Protein AF-A0A9R1VVU9-F1 (afdb_monomer)

Secondary structure (DSSP, 8-state):
------S----S------EEE-TTT--EEESB-TTS-EEEEEEEEEEEETTEEEEEEEEEEEE-HHHHHHH--S---HHHHHHHHHHTT--EEEEEEE--TTB-HHHHHHHHHHHHHHHHHHH-S---HHHHHHTTSS--TT--B-TT-EEEEEEETTTEEEEE--

Nearest PDB structures (foldseek):
  4doo-assembly2_B  TM=9.102E-01  e=1.360E-10  Arabidopsis thaliana
  5wl6-assembly2_B  TM=8.820E-01  e=1.884E-06  unidentified
  4dok-assembly2_B  TM=7.820E-01  e=4.588E-07  Arabidopsis thaliana
  5wks-assembly1_A  TM=8.556E-01  e=3.201E-06  unidentified
  8dlc-assembly1_A-2  TM=7.341E-01  e=1.884E-06  Vitis vi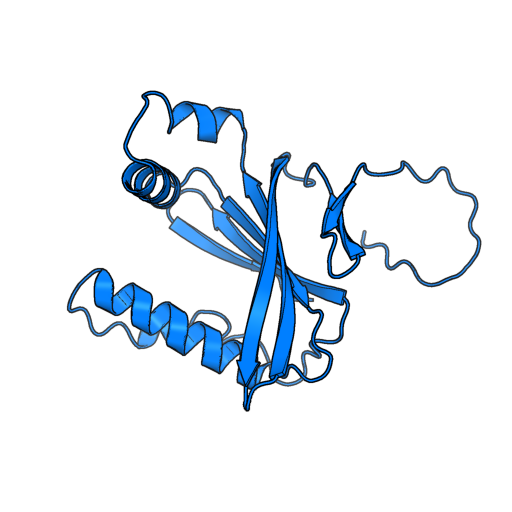nifera

Radius of gyration: 17.72 Å; Cα contacts (8 Å, |Δi|>4): 240; chains: 1; bounding box: 39×38×50 Å

Sequence (166 aa):
MLYFRGQGQDEGLIKEIPVEIEPITGVSFPIKLTDGKELKAIGLRKKHVFGLSLKIYSFGIYADNQKLMGVLKSPKAMKEMYEMVVDSGVGITVRMVIVFGHLTMSMVRKYFNEGLGAAIRKLGPGKNNDLTKRILGEATDDIKLTPGSEIEITCLPGYVLETKEP

InterPro domains:
  IPR016088 Chalcone isomerase, 3-layer sandwich [G3DSA:3.50.70.10] (21-164)
  IPR016089 Chalcone isomerase, orthogonal bundle domain superfamily [G3DSA:1.10.890.20] (67-87)
  IPR036298 Chalcone isomerase superfamily [SSF54626] (19-158)
  IPR044228 Fatty-acid-binding protein 1 [PTHR47589] (13-164)

pLDDT: mean 80.78, std 16.91, range [23.91, 98.12]

Structure (mmCIF, N/CA/C/O backbone):
data_AF-A0A9R1VVU9-F1
#
_entry.id   AF-A0A9R1VVU9-F1
#
loop_
_atom_site.group_PDB
_atom_site.id
_atom_site.type_symbol
_atom_site.label_atom_id
_atom_site.label_alt_id
_atom_site.label_comp_id
_atom_site.label_asym_id
_atom_site.label_entity_id
_atom_site.label_seq_id
_atom_site.pdbx_PDB_ins_code
_atom_site.Cartn_x
_atom_site.Cartn_y
_atom_site.Cartn_z
_atom_site.occupancy
_atom_site.B_iso_or_equiv
_atom_site.auth_seq_id
_atom_site.auth_comp_id
_atom_site.auth_asym_id
_atom_site.auth_atom_id
_atom_site.pdbx_PDB_model_num
ATOM 1 N N . MET A 1 1 ? -9.402 -19.644 -7.489 1.00 23.97 1 MET A N 1
ATOM 2 C CA . MET A 1 1 ? -9.496 -19.610 -8.963 1.00 23.97 1 MET A CA 1
ATOM 3 C C . MET A 1 1 ? -9.030 -18.226 -9.398 1.00 23.97 1 MET A C 1
ATOM 5 O O . MET A 1 1 ? -9.702 -17.254 -9.085 1.00 23.97 1 MET A O 1
ATOM 9 N N . LEU A 1 2 ? -7.812 -18.135 -9.935 1.00 23.91 2 LEU A N 1
ATOM 10 C CA . LEU A 1 2 ? -7.119 -16.895 -10.311 1.00 23.91 2 LEU A CA 1
ATOM 11 C C . LEU A 1 2 ? -7.210 -16.747 -11.835 1.00 23.91 2 LEU A C 1
ATOM 13 O O . LEU A 1 2 ? -6.914 -17.711 -12.535 1.00 23.91 2 LEU A O 1
ATOM 17 N N . TYR A 1 3 ? -7.605 -15.578 -12.340 1.00 27.56 3 TYR A N 1
ATOM 18 C CA . TYR A 1 3 ? -7.564 -15.276 -13.773 1.00 27.56 3 TYR A CA 1
ATOM 19 C C . TYR A 1 3 ? -6.449 -14.266 -14.049 1.00 27.56 3 TYR A C 1
ATOM 21 O O . TYR A 1 3 ? -6.481 -13.146 -13.545 1.00 27.56 3 TYR A O 1
ATOM 29 N N . PHE A 1 4 ? -5.484 -14.672 -14.873 1.00 33.88 4 PHE A N 1
ATOM 30 C CA . PHE A 1 4 ? -4.520 -13.792 -15.528 1.00 33.88 4 PHE A CA 1
ATOM 31 C C . PHE A 1 4 ? -5.088 -13.399 -16.896 1.00 33.88 4 PHE A C 1
ATOM 33 O O . PHE A 1 4 ? -5.434 -14.272 -17.691 1.00 33.88 4 PHE A O 1
ATOM 40 N N . ARG A 1 5 ? -5.179 -12.100 -17.201 1.00 39.59 5 ARG A N 1
ATOM 41 C CA . ARG A 1 5 ? -5.580 -11.624 -18.534 1.00 39.59 5 ARG A CA 1
ATOM 42 C C . ARG A 1 5 ? -4.366 -11.625 -19.470 1.00 39.59 5 ARG A C 1
ATOM 44 O O . ARG A 1 5 ? -3.715 -10.601 -19.650 1.00 39.59 5 ARG A O 1
ATOM 51 N N . GLY A 1 6 ? -4.062 -12.785 -20.048 1.00 33.09 6 GLY A N 1
ATOM 52 C CA . GLY A 1 6 ? -3.301 -12.899 -21.296 1.00 33.09 6 GLY A CA 1
ATOM 53 C C . GLY A 1 6 ? -4.238 -12.700 -22.490 1.00 33.09 6 GLY A C 1
ATOM 54 O O . GLY A 1 6 ? -5.417 -13.038 -22.410 1.00 33.09 6 GLY A O 1
ATOM 55 N N . GLN A 1 7 ? -3.751 -12.101 -23.577 1.00 40.72 7 GLN A N 1
ATOM 56 C CA . GLN A 1 7 ? -4.543 -11.936 -24.795 1.00 40.72 7 GLN A CA 1
ATOM 57 C C . GLN A 1 7 ? -4.872 -13.304 -25.406 1.00 40.72 7 GLN A C 1
ATOM 59 O O . GLN A 1 7 ? -3.985 -14.019 -25.861 1.00 40.72 7 GLN A O 1
ATOM 64 N N . GLY A 1 8 ? -6.157 -13.639 -25.407 1.00 32.03 8 GLY A N 1
ATOM 65 C CA . GLY A 1 8 ? -6.749 -14.802 -26.053 1.00 32.03 8 GLY A CA 1
ATOM 66 C C . GLY A 1 8 ? -8.264 -14.669 -25.948 1.00 32.03 8 GLY A C 1
ATOM 67 O O . GLY A 1 8 ? -8.780 -14.409 -24.863 1.00 32.03 8 GLY A O 1
ATOM 68 N N . GLN A 1 9 ? -8.953 -14.722 -27.086 1.00 42.16 9 GLN A N 1
ATOM 69 C CA . GLN A 1 9 ? -10.408 -14.626 -27.177 1.00 42.16 9 GLN A CA 1
ATOM 70 C C . GLN A 1 9 ? -11.048 -15.835 -26.490 1.00 42.16 9 GLN A C 1
ATOM 72 O O . GLN A 1 9 ? -10.845 -16.960 -26.932 1.00 42.16 9 GLN A O 1
ATOM 77 N N . ASP A 1 10 ? -11.836 -15.580 -25.449 1.00 37.78 10 ASP A N 1
ATOM 78 C CA . ASP A 1 10 ? -12.823 -16.518 -24.921 1.00 37.78 10 ASP A CA 1
ATOM 79 C C . ASP A 1 10 ? -14.061 -15.698 -24.525 1.00 37.78 10 ASP A C 1
ATOM 81 O O . ASP A 1 10 ? -14.037 -14.897 -23.585 1.00 37.78 10 ASP A O 1
ATOM 85 N N . GLU A 1 11 ? -15.130 -15.828 -25.313 1.00 46.66 11 GLU A N 1
ATOM 86 C CA . GLU A 1 11 ? -16.422 -15.163 -25.115 1.00 46.66 11 GLU A CA 1
ATOM 87 C C . GLU A 1 11 ? -17.227 -15.891 -24.026 1.00 46.66 11 GLU A C 1
ATOM 89 O O . GLU A 1 11 ? -18.226 -16.559 -24.275 1.00 46.66 11 GLU A O 1
ATOM 94 N N . GLY A 1 12 ? -16.778 -15.767 -22.779 1.00 40.53 12 GLY A N 1
ATOM 95 C CA . GLY A 1 12 ? -17.594 -15.999 -21.589 1.00 40.53 12 GLY A CA 1
ATOM 96 C C . GLY A 1 12 ? -17.966 -14.648 -20.995 1.00 40.53 12 GLY A C 1
ATOM 97 O O . GLY A 1 12 ? -17.105 -13.782 -20.910 1.00 40.53 12 GLY A O 1
ATOM 98 N N . LEU A 1 13 ? -19.232 -14.446 -20.616 1.00 43.66 13 LEU A N 1
ATOM 99 C CA . LEU A 1 13 ? -19.782 -13.191 -20.087 1.00 43.66 13 LEU A CA 1
ATOM 100 C C . LEU A 1 13 ? -18.855 -12.578 -19.012 1.00 43.66 13 LEU A C 1
ATOM 102 O O . LEU A 1 13 ? -18.938 -12.920 -17.829 1.00 43.66 13 LEU A O 1
ATOM 106 N N . ILE A 1 14 ? -17.948 -11.684 -19.423 1.00 49.53 14 ILE A N 1
ATOM 107 C CA . ILE A 1 14 ? -17.070 -10.947 -18.519 1.00 49.53 14 ILE A CA 1
ATOM 108 C C . ILE A 1 14 ? -18.008 -10.032 -17.748 1.00 49.53 14 ILE A C 1
ATOM 110 O O . ILE A 1 14 ? -18.476 -9.024 -18.272 1.00 49.53 14 ILE A O 1
ATOM 114 N N . LYS A 1 15 ? -18.325 -10.388 -16.499 1.00 52.97 15 LYS A N 1
ATOM 115 C CA . LYS A 1 15 ? -18.832 -9.396 -15.555 1.00 52.97 15 LYS A CA 1
ATOM 116 C C . LYS A 1 15 ? -17.742 -8.340 -15.455 1.00 52.97 15 LYS A C 1
ATOM 118 O O . LYS A 1 15 ? -16.723 -8.580 -14.811 1.00 52.97 15 LYS A O 1
ATOM 123 N N . GLU A 1 16 ? -17.935 -7.215 -16.134 1.00 69.94 16 GLU A N 1
ATOM 124 C CA . GLU A 1 16 ? -17.097 -6.041 -15.957 1.00 69.94 16 GLU A CA 1
ATOM 125 C C . GLU A 1 16 ? -17.144 -5.685 -14.473 1.00 69.94 16 GLU A C 1
ATOM 127 O O . GLU A 1 16 ? -18.168 -5.251 -13.945 1.00 69.94 16 GLU A O 1
ATOM 132 N N . ILE A 1 17 ? -16.052 -5.973 -13.765 1.00 80.69 17 ILE A N 1
ATOM 133 C CA . ILE A 1 17 ? -15.879 -5.506 -12.398 1.00 80.69 17 ILE A CA 1
ATOM 134 C C . ILE A 1 17 ? -15.658 -4.004 -12.540 1.00 80.69 17 ILE A C 1
ATOM 136 O O . ILE A 1 17 ? -14.702 -3.621 -13.217 1.00 80.69 17 ILE A O 1
ATOM 140 N N . PRO A 1 18 ? -16.513 -3.147 -11.961 1.00 92.88 18 PRO A N 1
ATOM 141 C CA . PRO A 1 18 ? -16.302 -1.718 -12.079 1.00 92.88 18 PRO A CA 1
ATOM 142 C C . PRO A 1 18 ? -14.960 -1.357 -11.440 1.00 92.88 18 PRO A C 1
ATOM 144 O O . PRO A 1 18 ? -14.617 -1.853 -10.360 1.00 92.88 18 PRO A O 1
ATOM 147 N N . VAL A 1 19 ? -14.198 -0.507 -12.120 1.00 96.31 19 VAL A N 1
ATOM 148 C CA . VAL A 1 19 ? -12.862 -0.086 -11.700 1.00 96.31 19 VAL A CA 1
ATOM 149 C C . VAL A 1 19 ? -12.752 1.431 -11.687 1.00 96.31 19 VAL A C 1
ATOM 151 O O . VAL A 1 19 ? -13.412 2.121 -12.460 1.00 96.31 19 VAL A O 1
ATOM 154 N N . GLU A 1 20 ? -11.868 1.934 -10.838 1.00 97.31 20 GLU A N 1
ATOM 155 C CA . GLU A 1 20 ? -11.340 3.291 -10.906 1.00 97.31 20 GLU A CA 1
ATOM 156 C C . GLU A 1 20 ? -9.913 3.246 -11.468 1.00 97.31 20 GLU A C 1
ATOM 158 O O . GLU A 1 20 ? -9.161 2.309 -11.191 1.00 97.31 20 GLU A O 1
ATOM 163 N N . ILE A 1 21 ? -9.534 4.231 -12.283 1.00 97.50 21 ILE A N 1
ATOM 164 C CA . ILE A 1 21 ? -8.251 4.240 -12.997 1.00 97.50 21 ILE A CA 1
ATOM 165 C C . ILE A 1 21 ? -7.372 5.361 -12.449 1.00 97.50 21 ILE A C 1
ATOM 167 O O . ILE A 1 21 ? -7.774 6.524 -12.440 1.00 97.50 21 ILE A O 1
ATOM 171 N N . GLU A 1 22 ? -6.144 5.032 -12.042 1.00 97.81 22 GLU A N 1
ATOM 172 C CA . GLU A 1 22 ? -5.150 6.044 -11.683 1.00 97.81 22 GLU A CA 1
ATOM 173 C C . GLU A 1 22 ? -4.703 6.797 -12.950 1.00 97.81 22 GLU A C 1
ATOM 175 O O . GLU A 1 22 ? -4.157 6.184 -13.874 1.00 97.81 22 GLU A O 1
ATOM 180 N N . PRO A 1 23 ? -4.913 8.123 -13.027 1.00 96.31 23 PRO A N 1
ATOM 181 C CA . PRO A 1 23 ? -4.857 8.860 -14.291 1.00 96.31 23 PRO A CA 1
ATOM 182 C C . PRO A 1 23 ? -3.450 8.993 -14.892 1.00 96.31 23 PRO A C 1
ATOM 184 O O . PRO A 1 23 ? -3.315 9.278 -16.079 1.00 96.31 23 PRO A O 1
ATOM 187 N N . ILE A 1 24 ? -2.385 8.823 -14.103 1.00 96.44 24 ILE A N 1
ATOM 188 C CA . ILE A 1 24 ? -0.999 9.045 -14.547 1.00 96.44 24 ILE A CA 1
ATOM 189 C C . ILE A 1 24 ? -0.340 7.755 -15.065 1.00 96.44 24 ILE A C 1
ATOM 191 O O . ILE A 1 24 ? 0.638 7.813 -15.825 1.00 96.44 24 ILE A O 1
ATOM 195 N N . THR A 1 25 ? -0.809 6.599 -14.608 1.00 96.56 25 THR A N 1
ATOM 196 C CA . THR A 1 25 ? -0.237 5.273 -14.881 1.00 96.56 25 THR A CA 1
ATOM 197 C C . THR A 1 25 ? -1.190 4.358 -15.635 1.00 96.56 25 THR A C 1
ATOM 199 O O . THR A 1 25 ? -0.720 3.406 -16.248 1.00 96.56 25 THR A O 1
ATOM 202 N N . GLY A 1 26 ? -2.498 4.632 -15.608 1.00 96.69 26 GLY A N 1
ATOM 203 C CA . GLY A 1 26 ? -3.524 3.783 -16.213 1.00 96.69 26 GLY A CA 1
ATOM 204 C C . GLY A 1 26 ? -3.842 2.518 -15.410 1.00 96.69 26 GLY A C 1
ATOM 205 O O . GLY A 1 26 ? -4.602 1.672 -15.878 1.00 96.69 26 GLY A O 1
ATOM 206 N N . VAL A 1 27 ? -3.277 2.364 -14.208 1.00 97.56 27 VAL A N 1
ATOM 207 C CA . VAL A 1 27 ? -3.558 1.213 -13.341 1.00 97.56 27 VAL A CA 1
ATOM 208 C C . VAL A 1 27 ? -5.019 1.248 -12.899 1.00 97.56 27 VAL A C 1
ATOM 210 O O . VAL A 1 27 ? -5.497 2.273 -12.418 1.00 97.56 27 VAL A O 1
ATOM 213 N N . SER A 1 28 ? -5.707 0.116 -13.041 1.00 96.69 28 SER A N 1
ATOM 214 C CA . SER A 1 28 ? -7.102 -0.054 -12.632 1.00 96.69 28 SER A CA 1
ATOM 215 C C . SER A 1 28 ? -7.200 -0.683 -11.243 1.00 96.69 28 SER A C 1
ATOM 217 O O . SER A 1 28 ? -6.508 -1.655 -10.947 1.00 96.69 28 SER A O 1
ATOM 219 N N . PHE A 1 29 ? -8.102 -0.163 -10.419 1.00 97.50 29 PHE A N 1
ATOM 220 C CA . PHE A 1 29 ? -8.423 -0.672 -9.090 1.00 97.50 29 PHE A CA 1
ATOM 221 C C . PHE A 1 29 ? -9.908 -1.037 -9.033 1.00 97.50 29 PHE A C 1
ATOM 223 O O . PHE A 1 29 ? -10.732 -0.188 -9.367 1.00 97.50 29 PHE A O 1
ATOM 230 N N . PRO A 1 30 ? -10.293 -2.263 -8.634 1.00 96.69 30 PRO A N 1
ATOM 231 C CA . PRO A 1 30 ? -11.706 -2.604 -8.473 1.00 96.69 30 PRO A CA 1
ATOM 232 C C . PRO A 1 30 ? -12.371 -1.677 -7.453 1.00 96.69 30 PRO A C 1
ATOM 234 O O . PRO A 1 30 ? -11.781 -1.369 -6.427 1.00 96.69 30 PRO A O 1
ATOM 237 N N . ILE A 1 31 ? -13.624 -1.274 -7.673 1.00 96.81 31 ILE A N 1
ATOM 238 C CA . ILE A 1 31 ? -14.339 -0.445 -6.684 1.00 96.81 31 ILE A CA 1
ATOM 239 C C . ILE A 1 31 ? -14.648 -1.211 -5.386 1.00 96.81 31 ILE A C 1
ATOM 241 O O . ILE A 1 31 ? -14.954 -0.606 -4.359 1.00 96.81 31 ILE A O 1
ATOM 245 N N . LYS A 1 32 ? -14.596 -2.549 -5.430 1.00 95.50 32 LYS A N 1
ATOM 246 C CA . LYS A 1 32 ? -14.923 -3.439 -4.316 1.00 95.50 32 LYS A CA 1
ATOM 247 C C . LYS A 1 32 ? -14.108 -4.733 -4.377 1.00 95.50 32 LYS A C 1
ATOM 249 O O . LYS A 1 32 ? -13.998 -5.347 -5.436 1.00 95.50 32 LYS A O 1
ATOM 254 N N . LEU A 1 33 ? -13.566 -5.150 -3.236 1.00 92.12 33 LEU A N 1
ATOM 255 C CA . LEU A 1 33 ? -12.840 -6.410 -3.059 1.00 92.12 33 LEU A CA 1
ATOM 256 C C . LEU A 1 33 ? -13.793 -7.580 -2.769 1.00 92.12 33 LEU A C 1
ATOM 258 O O . LEU A 1 33 ? -14.968 -7.396 -2.444 1.00 92.12 33 LEU A O 1
ATOM 262 N N . THR A 1 34 ? -13.275 -8.807 -2.854 1.00 90.00 34 THR A N 1
ATOM 263 C CA . THR A 1 34 ? -14.047 -10.040 -2.611 1.00 90.00 34 THR A CA 1
ATOM 264 C C . THR A 1 34 ? -14.533 -10.181 -1.172 1.00 90.00 34 THR A C 1
ATOM 266 O O . THR A 1 34 ? -15.545 -10.831 -0.936 1.00 90.00 34 THR A O 1
ATOM 269 N N . ASP A 1 35 ? -13.838 -9.569 -0.216 1.00 88.38 35 ASP A N 1
ATOM 270 C CA . ASP A 1 35 ? -14.226 -9.522 1.198 1.00 88.38 35 ASP A CA 1
ATOM 271 C C . ASP A 1 35 ? -15.225 -8.393 1.515 1.00 88.38 35 ASP A C 1
ATOM 273 O O . ASP A 1 35 ? -15.607 -8.190 2.666 1.00 88.38 35 ASP A O 1
ATOM 277 N N . GLY A 1 36 ? -15.658 -7.654 0.490 1.00 91.31 36 GLY A N 1
ATOM 278 C CA . GLY A 1 36 ? -16.648 -6.596 0.597 1.00 91.31 36 GLY A CA 1
ATOM 279 C C . GLY A 1 36 ? -16.089 -5.202 0.875 1.00 91.31 36 GLY A C 1
ATOM 280 O O . GLY A 1 36 ? -16.876 -4.257 0.809 1.00 91.31 36 GLY A O 1
ATOM 281 N N . LYS A 1 37 ? -14.780 -5.034 1.129 1.00 93.25 37 LYS A N 1
ATOM 282 C CA . LYS A 1 37 ? -14.190 -3.697 1.298 1.00 93.25 37 LYS A CA 1
ATOM 283 C C . LYS A 1 37 ? -14.310 -2.883 0.013 1.00 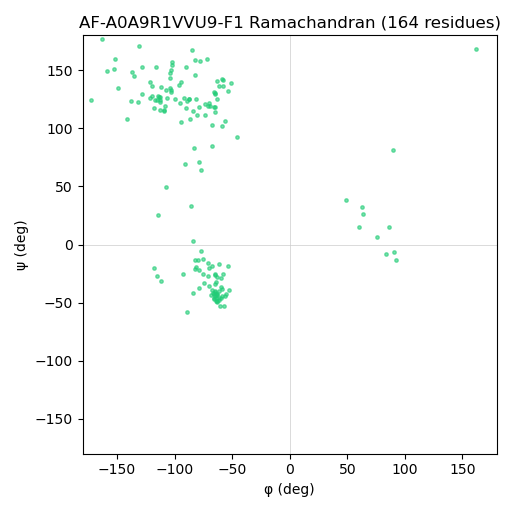93.25 37 LYS A C 1
ATOM 285 O O . LYS A 1 37 ? -14.109 -3.396 -1.085 1.00 93.25 37 LYS A O 1
ATOM 290 N N . GLU A 1 38 ? -14.603 -1.600 0.156 1.00 96.19 38 GLU A N 1
ATOM 29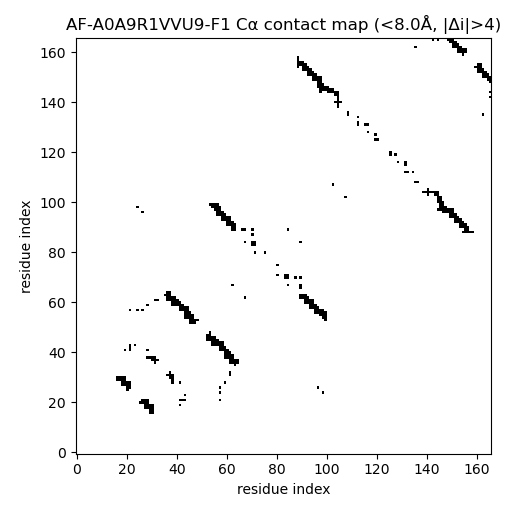1 C CA . GLU A 1 38 ? -14.792 -0.673 -0.960 1.00 96.19 38 GLU A CA 1
ATOM 292 C C . GLU A 1 38 ? -13.572 0.229 -1.120 1.00 96.19 38 GLU A C 1
ATOM 294 O O . GLU A 1 38 ? -12.939 0.598 -0.127 1.00 96.19 38 GLU A O 1
ATOM 299 N N . LEU A 1 39 ? -13.275 0.613 -2.359 1.00 97.31 39 LEU A N 1
ATOM 300 C CA . LEU A 1 39 ? -12.226 1.570 -2.685 1.00 97.31 39 LEU A CA 1
ATOM 301 C C . LEU A 1 39 ? -12.582 2.949 -2.110 1.00 97.31 39 LEU A C 1
ATOM 303 O O . LEU A 1 39 ? -13.697 3.441 -2.280 1.00 97.31 39 LEU A O 1
ATOM 307 N N . LYS A 1 40 ? -11.639 3.560 -1.390 1.00 95.19 40 LYS A N 1
ATOM 308 C CA . LYS A 1 40 ? -11.792 4.882 -0.758 1.00 95.19 40 LYS A CA 1
ATOM 309 C C . LYS A 1 40 ? -10.852 5.929 -1.336 1.00 95.19 40 LYS A C 1
ATOM 311 O O . LYS A 1 40 ? -11.165 7.114 -1.271 1.00 95.19 40 LYS A O 1
ATOM 316 N N . ALA A 1 41 ? -9.709 5.506 -1.869 1.00 95.94 41 ALA A N 1
ATOM 317 C CA . ALA A 1 41 ? -8.768 6.396 -2.531 1.00 95.94 41 ALA A CA 1
ATOM 318 C C . ALA A 1 41 ? -7.841 5.625 -3.471 1.00 95.94 41 ALA A C 1
ATOM 320 O O . ALA A 1 41 ? -7.451 4.494 -3.170 1.00 95.94 41 ALA A O 1
ATOM 321 N N . ILE A 1 42 ? -7.419 6.296 -4.540 1.00 98.12 42 ILE A N 1
ATOM 322 C CA . ILE A 1 42 ? -6.315 5.885 -5.409 1.00 98.12 42 ILE A CA 1
ATOM 323 C C . ILE A 1 42 ? -5.178 6.905 -5.340 1.00 98.12 42 ILE A C 1
ATOM 325 O O . ILE A 1 42 ? -5.395 8.091 -5.085 1.00 98.12 42 ILE A O 1
ATOM 329 N N . GLY A 1 43 ? -3.950 6.463 -5.583 1.00 97.69 43 GLY A N 1
ATOM 330 C CA . GLY A 1 43 ? -2.800 7.354 -5.620 1.00 97.69 43 GLY A CA 1
ATOM 331 C C . GLY A 1 43 ? -1.578 6.754 -6.297 1.00 97.69 43 GLY A C 1
ATOM 332 O O . GLY A 1 43 ? -1.565 5.598 -6.710 1.00 97.69 43 GLY A O 1
ATOM 333 N N . LEU A 1 44 ? -0.525 7.565 -6.402 1.00 97.50 44 LEU A N 1
ATOM 334 C CA . LEU A 1 44 ? 0.724 7.211 -7.071 1.00 97.50 44 LEU A CA 1
ATOM 335 C C . LEU A 1 44 ? 1.920 7.560 -6.189 1.00 97.50 44 LEU A C 1
ATOM 337 O O . LEU A 1 44 ? 2.141 8.722 -5.837 1.00 97.50 44 LEU A O 1
ATOM 341 N N . ARG A 1 45 ? 2.760 6.567 -5.886 1.00 94.38 45 ARG A N 1
ATOM 342 C CA . ARG A 1 45 ? 4.048 6.808 -5.239 1.00 94.38 45 ARG A CA 1
ATOM 343 C C . ARG A 1 45 ? 5.094 7.174 -6.280 1.00 94.38 45 ARG A C 1
ATOM 345 O O . ARG A 1 45 ? 5.512 6.344 -7.086 1.00 94.38 45 ARG A O 1
ATOM 352 N N . LYS A 1 46 ? 5.586 8.410 -6.197 1.00 94.12 46 LYS A N 1
ATOM 353 C CA . LYS A 1 46 ? 6.758 8.874 -6.947 1.00 94.12 46 LYS A CA 1
ATOM 354 C C . LYS A 1 46 ? 7.992 8.933 -6.051 1.00 94.12 46 LYS A C 1
ATOM 356 O O . LYS A 1 46 ? 7.886 9.188 -4.849 1.00 94.12 46 LYS A O 1
ATOM 361 N N . LYS A 1 47 ? 9.166 8.730 -6.641 1.00 89.25 47 LYS A N 1
ATOM 362 C CA . LYS A 1 47 ? 10.467 8.940 -6.004 1.00 89.25 47 LYS A CA 1
ATOM 363 C C . LYS A 1 47 ? 11.327 9.826 -6.893 1.00 89.25 47 LYS A C 1
ATOM 365 O O . LYS A 1 47 ? 11.481 9.541 -8.074 1.00 89.25 47 LYS A O 1
ATOM 370 N N . HIS A 1 48 ? 11.899 10.878 -6.3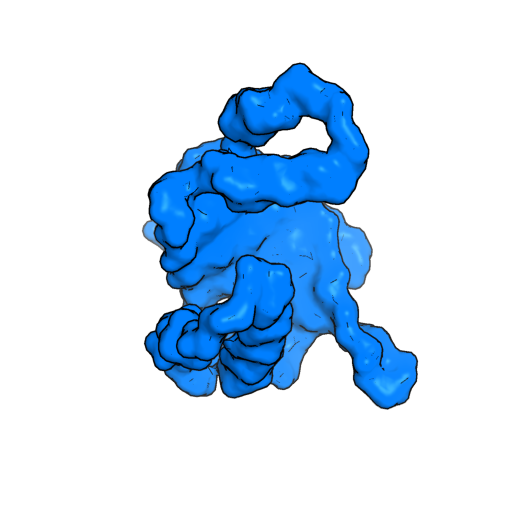22 1.00 89.69 48 HIS A N 1
ATOM 371 C CA . HIS A 1 48 ? 12.842 11.735 -7.031 1.00 89.69 48 HIS A CA 1
ATOM 372 C C . HIS A 1 48 ? 14.260 11.193 -6.851 1.00 89.69 48 HIS A C 1
ATOM 374 O O . HIS A 1 48 ? 14.707 10.999 -5.721 1.00 89.69 48 HIS A O 1
ATOM 380 N N . VAL A 1 49 ? 14.947 10.915 -7.956 1.00 85.06 49 VAL A N 1
ATOM 381 C CA . VAL A 1 49 ? 16.323 10.404 -7.976 1.00 85.06 49 VAL A CA 1
ATOM 382 C C . VAL A 1 49 ? 17.078 11.139 -9.081 1.00 85.06 49 VAL A C 1
ATOM 384 O O . VAL A 1 49 ? 16.629 11.143 -10.222 1.00 85.06 49 VAL A O 1
ATOM 387 N N . PHE A 1 50 ? 18.188 11.800 -8.736 1.00 87.06 50 PHE A N 1
ATOM 388 C CA . PHE A 1 50 ? 19.018 12.584 -9.668 1.00 87.06 50 PHE A CA 1
ATOM 389 C C . PHE A 1 50 ? 18.233 13.566 -10.564 1.00 87.06 50 PHE A C 1
ATOM 391 O O . PHE A 1 50 ? 18.534 13.724 -11.739 1.00 87.06 50 PHE A O 1
ATOM 398 N N . GLY A 1 51 ? 17.199 14.218 -10.022 1.00 89.44 51 GLY A N 1
ATOM 399 C CA . GLY A 1 51 ? 16.363 15.169 -10.770 1.00 89.44 51 GLY A CA 1
ATOM 400 C C . GLY A 1 51 ? 15.241 14.535 -11.604 1.00 89.44 51 GLY A C 1
ATOM 401 O O . GLY A 1 51 ? 14.360 15.255 -12.065 1.00 89.44 51 GLY A O 1
ATOM 402 N N . LEU A 1 52 ? 15.195 13.205 -11.737 1.00 88.88 52 LEU A N 1
ATOM 403 C CA . LEU A 1 52 ? 14.111 12.492 -12.414 1.00 88.88 52 LEU A CA 1
ATOM 404 C C . LEU A 1 52 ? 13.046 12.024 -11.414 1.00 88.88 52 LEU A C 1
ATOM 406 O O . LEU A 1 52 ? 13.361 11.552 -10.320 1.00 88.88 52 LEU A O 1
ATOM 410 N N . SER A 1 53 ? 11.769 12.130 -11.796 1.00 91.31 53 SER A N 1
ATOM 411 C CA . SER A 1 53 ? 10.640 11.609 -11.016 1.00 91.31 53 SER A CA 1
ATOM 412 C C . SER A 1 53 ? 10.271 10.204 -11.497 1.00 91.31 53 SER A C 1
ATOM 414 O O . SER A 1 53 ? 9.678 10.033 -12.560 1.00 91.31 53 SER A O 1
ATOM 416 N N . LEU A 1 54 ? 10.628 9.191 -10.711 1.00 92.19 54 LEU A N 1
ATOM 417 C CA . LEU A 1 54 ? 10.316 7.789 -10.977 1.00 92.19 54 LEU A CA 1
ATOM 418 C C . LEU A 1 54 ? 8.940 7.438 -10.400 1.00 92.19 54 LEU A C 1
ATOM 420 O O . LEU A 1 54 ? 8.700 7.625 -9.206 1.00 92.19 54 LEU A O 1
ATOM 424 N N . LYS A 1 55 ? 8.043 6.903 -11.234 1.00 94.62 55 LYS A N 1
ATOM 425 C CA . LYS A 1 55 ? 6.749 6.337 -10.818 1.00 94.62 55 LYS A CA 1
ATOM 426 C C . LYS A 1 55 ? 6.994 4.919 -10.297 1.00 94.62 55 LYS A C 1
ATOM 428 O O . LYS A 1 55 ? 7.382 4.064 -11.083 1.00 94.62 55 LYS A O 1
ATOM 433 N N . ILE A 1 56 ? 6.824 4.678 -8.997 1.00 93.31 56 ILE A N 1
ATOM 434 C CA . ILE A 1 56 ? 7.197 3.399 -8.369 1.00 93.31 56 ILE A CA 1
ATOM 435 C C . ILE A 1 56 ? 6.039 2.403 -8.412 1.00 93.31 56 ILE A C 1
ATOM 437 O O . ILE A 1 56 ? 6.173 1.322 -8.980 1.00 93.31 56 ILE A O 1
ATOM 441 N N . TYR A 1 57 ? 4.904 2.782 -7.835 1.00 94.88 57 TYR A N 1
ATOM 442 C CA . TYR A 1 57 ? 3.678 1.991 -7.822 1.00 94.88 57 TYR A CA 1
ATOM 443 C C . TYR A 1 57 ? 2.467 2.915 -7.722 1.00 94.88 57 TYR A C 1
ATOM 445 O O . TYR A 1 57 ? 2.549 3.987 -7.110 1.00 94.88 57 TYR A O 1
ATOM 453 N N . SER A 1 58 ? 1.347 2.473 -8.275 1.00 98.00 58 SER A N 1
ATOM 454 C CA . SER A 1 58 ? 0.032 3.034 -7.961 1.00 98.00 58 SER A CA 1
ATOM 455 C C . SER A 1 58 ? -0.557 2.267 -6.785 1.00 98.00 58 SER A C 1
ATOM 457 O O . SER A 1 58 ? -0.204 1.109 -6.568 1.00 98.00 58 SER A O 1
ATOM 459 N N . PHE A 1 59 ? -1.416 2.894 -5.993 1.00 97.88 59 PHE A N 1
ATOM 460 C CA . PHE A 1 59 ? -2.043 2.232 -4.857 1.00 97.88 59 PHE A CA 1
ATOM 461 C C . PHE A 1 59 ? -3.527 2.552 -4.747 1.00 97.88 59 PHE A C 1
ATOM 463 O O . PHE A 1 59 ? -3.951 3.654 -5.084 1.00 97.88 59 PHE A O 1
ATOM 470 N N . GLY A 1 60 ? -4.281 1.586 -4.230 1.00 98.00 60 GLY A N 1
ATOM 471 C CA . GLY A 1 60 ? -5.676 1.720 -3.835 1.00 98.00 60 GLY A CA 1
ATOM 472 C C . GLY A 1 60 ? -5.826 1.427 -2.344 1.00 98.00 60 GLY A C 1
ATOM 473 O O . GLY A 1 60 ? -5.222 0.480 -1.835 1.00 98.00 60 GLY A O 1
ATOM 474 N N . ILE A 1 61 ? -6.610 2.245 -1.646 1.00 96.19 61 ILE A N 1
ATOM 475 C CA . ILE A 1 61 ? -6.943 2.070 -0.228 1.00 96.19 61 ILE A CA 1
ATOM 476 C C . ILE A 1 61 ? -8.383 1.591 -0.126 1.00 96.19 61 ILE A C 1
ATOM 478 O O . ILE A 1 61 ? -9.293 2.248 -0.630 1.00 96.19 61 ILE A O 1
ATOM 482 N N . TYR A 1 62 ? -8.579 0.481 0.574 1.00 95.62 62 TYR A N 1
ATOM 483 C CA . TYR A 1 62 ? -9.867 -0.169 0.748 1.00 95.62 62 TYR A CA 1
ATOM 484 C C . TYR A 1 62 ? -10.234 -0.264 2.221 1.00 95.62 62 TYR A C 1
ATOM 486 O O . TYR A 1 62 ? -9.392 -0.578 3.066 1.00 95.62 62 TYR A O 1
ATOM 494 N N . ALA A 1 63 ? -11.509 -0.036 2.518 1.00 93.88 63 ALA A N 1
ATOM 495 C CA . ALA A 1 63 ? -12.053 -0.176 3.861 1.00 93.88 63 ALA A CA 1
ATOM 496 C C . ALA A 1 63 ? -13.539 -0.543 3.822 1.00 93.88 63 ALA A C 1
ATOM 498 O O . ALA A 1 63 ? -14.245 -0.296 2.840 1.00 93.88 63 ALA A O 1
ATOM 499 N N . ASP A 1 64 ? -14.024 -1.099 4.928 1.00 92.94 64 ASP A N 1
ATOM 500 C CA . ASP A 1 64 ? -15.454 -1.247 5.179 1.00 92.94 64 ASP A CA 1
ATOM 501 C C . ASP A 1 64 ? -16.076 0.134 5.443 1.00 92.94 64 ASP A C 1
ATOM 503 O O . ASP A 1 64 ? -15.666 0.851 6.360 1.00 92.94 64 ASP A O 1
ATOM 507 N N . ASN A 1 65 ? -17.066 0.516 4.632 1.00 90.75 65 ASN A N 1
ATOM 508 C CA . ASN A 1 65 ? -17.685 1.835 4.714 1.00 90.75 65 ASN A CA 1
ATOM 509 C C . ASN A 1 65 ? -18.427 2.063 6.038 1.00 90.75 65 ASN A C 1
ATOM 511 O O . ASN A 1 65 ? -18.342 3.144 6.617 1.00 90.75 65 ASN A O 1
ATOM 515 N N . GLN A 1 66 ? -19.145 1.051 6.530 1.00 90.56 66 GLN A N 1
ATOM 516 C CA . GLN A 1 66 ? -19.926 1.170 7.759 1.00 90.56 66 GLN A CA 1
ATOM 517 C C . GLN A 1 66 ? -19.005 1.301 8.969 1.00 90.56 66 GLN A C 1
ATOM 519 O O . GLN A 1 66 ? -19.227 2.161 9.824 1.00 90.56 66 GLN A O 1
ATOM 524 N N . LYS A 1 67 ? -17.936 0.500 9.021 1.00 89.75 67 LYS A N 1
ATOM 525 C CA . LYS A 1 67 ? -16.953 0.585 10.105 1.00 89.75 67 LYS A CA 1
ATOM 526 C C . LYS A 1 67 ? -16.189 1.909 10.061 1.00 89.75 67 LYS A C 1
ATOM 528 O O . LYS A 1 67 ? -16.025 2.532 11.107 1.00 89.75 67 LYS A O 1
ATOM 533 N N . LEU A 1 68 ? -15.795 2.383 8.874 1.00 89.75 68 LEU A N 1
ATOM 534 C CA . LEU A 1 68 ? -15.104 3.667 8.712 1.00 89.75 68 LEU A CA 1
ATOM 535 C C . LEU A 1 68 ? -15.968 4.843 9.189 1.00 89.75 68 LEU A C 1
ATOM 537 O O . LEU A 1 68 ? -15.511 5.662 9.986 1.00 89.75 68 LEU A O 1
ATOM 541 N N . MET A 1 69 ? -17.238 4.891 8.779 1.00 89.00 69 MET A N 1
ATOM 542 C CA . MET A 1 69 ? -18.188 5.901 9.260 1.00 89.00 69 MET A CA 1
ATOM 543 C C . MET A 1 69 ? -18.456 5.779 10.765 1.00 89.00 69 MET A C 1
ATOM 545 O O . MET A 1 69 ? -18.654 6.782 11.448 1.00 89.00 69 MET A O 1
ATOM 549 N N . GLY A 1 70 ? -18.414 4.558 11.306 1.00 89.38 70 GLY A N 1
ATOM 550 C CA . GLY A 1 70 ? -18.509 4.300 12.740 1.00 89.38 70 GLY A CA 1
ATOM 551 C C . GLY A 1 70 ? -17.352 4.888 13.559 1.00 89.38 70 GLY A C 1
ATOM 552 O O . GLY A 1 70 ? -17.558 5.226 14.725 1.00 89.38 70 GLY A O 1
ATOM 553 N N . VAL A 1 71 ? -16.170 5.043 12.956 1.00 88.56 71 VAL A N 1
ATOM 554 C CA . VAL A 1 71 ? -14.996 5.695 13.561 1.00 88.56 71 VAL A CA 1
ATOM 555 C C . VAL A 1 71 ? -15.074 7.216 13.392 1.00 88.56 71 VAL A C 1
ATOM 557 O O . VAL A 1 71 ? -14.842 7.961 14.339 1.00 88.56 71 VAL A O 1
ATOM 560 N N . LEU A 1 72 ? -15.486 7.697 12.218 1.00 88.12 72 LEU A N 1
ATOM 561 C CA . LEU A 1 72 ? -15.509 9.122 11.858 1.00 88.12 72 LEU A CA 1
ATOM 562 C C . LEU A 1 72 ? -16.787 9.872 12.295 1.00 88.12 72 LEU A C 1
ATOM 564 O O . LEU A 1 72 ? -17.225 10.807 11.630 1.00 88.12 72 LEU A O 1
ATOM 568 N N . LYS A 1 73 ? -17.390 9.487 13.426 1.00 81.56 73 LYS A N 1
ATOM 569 C CA . LYS A 1 73 ? -18.700 9.993 13.896 1.00 81.56 73 LYS A CA 1
ATOM 570 C C . LYS A 1 73 ? -18.765 11.497 14.183 1.00 81.56 73 LYS A C 1
ATOM 572 O O . LYS A 1 73 ? -19.864 12.032 14.303 1.00 81.56 73 LYS A O 1
ATOM 577 N N . SER A 1 74 ? -17.629 12.177 14.326 1.00 77.06 74 SER A N 1
ATOM 578 C CA . SER A 1 74 ? -17.580 13.621 14.553 1.00 77.06 74 SER A CA 1
ATOM 579 C C . SER A 1 74 ? -16.516 14.298 13.687 1.00 77.06 74 SER A C 1
ATOM 581 O O . SER A 1 74 ? -15.455 13.713 13.447 1.00 77.06 74 SER A O 1
ATOM 583 N N . PRO A 1 75 ? -16.777 15.533 13.217 1.00 74.19 75 PRO A N 1
ATOM 584 C CA . PRO A 1 75 ? -15.776 16.313 12.508 1.00 74.19 75 PRO A CA 1
ATOM 585 C C . PRO A 1 75 ? -14.609 16.610 13.451 1.00 74.19 75 PRO A C 1
ATOM 587 O O . PRO A 1 75 ? -14.791 17.149 14.542 1.00 74.19 75 PRO A O 1
ATOM 590 N N . LYS A 1 76 ? -13.406 16.240 13.018 1.00 82.38 76 LYS A N 1
ATOM 591 C CA . LYS A 1 76 ? -12.145 16.492 13.716 1.00 82.38 76 LYS A CA 1
ATOM 592 C C . LYS A 1 76 ? -11.132 17.094 12.756 1.00 82.38 76 LYS A C 1
ATOM 594 O O . LYS A 1 76 ? -11.354 17.126 11.544 1.00 82.38 76 LYS A O 1
ATOM 599 N N . ALA A 1 77 ? -10.003 17.554 13.287 1.00 89.31 77 ALA A N 1
ATOM 600 C CA . ALA A 1 77 ? -8.887 17.938 12.438 1.00 89.31 77 ALA A CA 1
ATOM 601 C C . ALA A 1 77 ? -8.449 16.739 11.577 1.00 89.31 77 ALA A C 1
ATOM 603 O O . ALA A 1 77 ? -8.405 15.603 12.045 1.00 89.31 77 ALA A O 1
ATOM 604 N N . MET A 1 78 ? -8.080 16.991 10.320 1.00 86.38 78 MET A N 1
ATOM 605 C CA . MET A 1 78 ? -7.745 15.938 9.351 1.00 86.38 78 MET A CA 1
ATOM 606 C C . MET A 1 78 ? -6.676 14.958 9.870 1.00 86.38 78 MET A C 1
ATOM 608 O O . MET A 1 78 ? -6.790 13.752 9.671 1.00 86.38 78 MET A O 1
ATOM 612 N N . LYS A 1 79 ? -5.657 15.461 10.577 1.00 87.94 79 LYS A N 1
ATOM 613 C CA . LYS A 1 79 ? -4.616 14.618 11.181 1.00 87.94 79 LYS A CA 1
ATOM 614 C C . LYS A 1 79 ? -5.196 13.646 12.217 1.00 87.94 79 LYS A C 1
ATOM 616 O O . LYS A 1 79 ? -4.884 12.462 12.172 1.00 87.94 79 LYS A O 1
ATOM 621 N N . GLU A 1 80 ? -6.066 14.138 13.094 1.00 88.50 80 GLU A N 1
ATOM 622 C CA . GLU A 1 80 ? -6.725 13.323 14.120 1.00 88.50 80 GLU A CA 1
ATOM 623 C C . GLU A 1 80 ? -7.651 12.277 13.496 1.00 88.50 80 GLU A C 1
ATOM 625 O O . GLU A 1 80 ? -7.770 11.171 14.014 1.00 88.50 80 GLU A O 1
ATOM 630 N N . MET A 1 81 ? -8.295 12.596 12.367 1.00 88.44 81 MET A N 1
ATOM 631 C CA . MET A 1 81 ? -9.104 11.623 11.628 1.00 88.44 81 MET A CA 1
ATOM 632 C C . MET A 1 81 ? -8.247 10.466 11.105 1.00 88.44 81 MET A C 1
ATOM 634 O O . MET A 1 81 ? -8.648 9.313 11.240 1.00 88.44 81 MET A O 1
ATOM 638 N N . TYR A 1 82 ? -7.064 10.751 10.547 1.00 87.31 82 TYR A N 1
ATOM 639 C CA . TYR A 1 82 ? -6.151 9.703 10.078 1.00 87.31 82 TYR A CA 1
ATOM 640 C C . TYR A 1 82 ? -5.652 8.818 11.219 1.00 87.31 82 TYR A C 1
ATOM 642 O O . TYR A 1 82 ? -5.692 7.598 11.089 1.00 87.31 82 TYR A O 1
ATOM 650 N N . GLU A 1 83 ? -5.225 9.418 12.332 1.00 87.56 83 GLU A N 1
ATOM 651 C CA . GLU A 1 83 ? -4.775 8.678 13.518 1.00 87.56 83 GLU A CA 1
ATOM 652 C C . GLU A 1 83 ? -5.897 7.780 14.053 1.00 87.56 83 GLU A C 1
ATOM 654 O O . GLU A 1 83 ? -5.700 6.583 14.225 1.00 87.56 83 GLU A O 1
ATOM 659 N N . MET A 1 84 ? -7.120 8.304 14.173 1.00 88.38 84 MET A N 1
ATOM 660 C CA . MET A 1 84 ? -8.262 7.521 14.648 1.00 88.38 84 MET A CA 1
ATOM 661 C C . MET A 1 84 ? -8.585 6.331 13.738 1.00 88.38 84 MET A C 1
ATOM 663 O O . MET A 1 84 ? -8.895 5.246 14.223 1.00 88.38 84 MET A O 1
ATOM 667 N N . VAL A 1 85 ? -8.508 6.515 12.418 1.00 88.75 85 VAL A N 1
ATOM 668 C CA . VAL A 1 85 ? -8.746 5.439 11.447 1.00 88.75 85 VAL A CA 1
ATOM 669 C C . VAL A 1 85 ? -7.669 4.360 11.551 1.00 88.75 85 VAL A C 1
ATOM 671 O O . VAL A 1 85 ? -8.013 3.180 11.623 1.00 88.75 85 VAL A O 1
ATOM 674 N N . VAL A 1 86 ? -6.393 4.746 11.621 1.00 85.19 86 VAL A N 1
ATOM 675 C CA . VAL A 1 86 ? -5.269 3.807 11.768 1.00 85.19 86 VAL A CA 1
ATOM 676 C C . VAL A 1 86 ? -5.354 3.041 13.093 1.00 85.19 86 VAL A C 1
ATOM 678 O O . VAL A 1 86 ? -5.199 1.820 13.098 1.00 85.19 86 VAL A O 1
ATOM 681 N N . ASP A 1 87 ? -5.688 3.723 14.188 1.00 84.69 87 ASP A N 1
ATOM 682 C CA . ASP A 1 87 ? -5.710 3.135 15.531 1.00 84.69 87 ASP A CA 1
ATOM 683 C C . ASP A 1 87 ? -6.967 2.296 15.804 1.00 84.69 87 ASP A C 1
ATOM 685 O O . ASP A 1 87 ? -6.950 1.417 16.662 1.00 84.69 87 ASP A O 1
ATOM 689 N N . SER A 1 88 ? -8.061 2.522 15.069 1.00 84.00 88 SER A N 1
ATOM 690 C CA . SER A 1 88 ? -9.349 1.845 15.297 1.00 84.00 88 SER A CA 1
ATOM 691 C C . SER A 1 88 ? -9.385 0.359 14.926 1.00 84.00 88 SER A C 1
ATOM 693 O O . SER A 1 88 ? -10.335 -0.334 15.290 1.00 84.00 88 SER A O 1
ATOM 695 N N . GLY A 1 89 ? -8.414 -0.135 14.151 1.00 79.06 89 GLY A N 1
ATOM 696 C CA . GLY A 1 89 ? -8.450 -1.507 13.639 1.00 79.06 89 GLY A CA 1
ATOM 697 C C . GLY A 1 89 ? -9.631 -1.780 12.693 1.00 79.06 89 GLY A C 1
ATOM 698 O O . GLY A 1 89 ? -10.064 -2.925 12.572 1.00 79.06 89 GLY A O 1
ATOM 699 N N . VAL A 1 90 ? -10.154 -0.744 12.014 1.00 84.38 90 VAL A N 1
ATOM 700 C CA . VAL A 1 90 ? -11.307 -0.797 11.083 1.00 84.38 90 VAL A CA 1
ATOM 701 C C . VAL A 1 90 ? -11.167 -1.844 9.968 1.00 84.38 90 VAL A C 1
ATOM 703 O O . VAL A 1 90 ? -12.159 -2.259 9.367 1.00 84.38 90 VAL A O 1
ATOM 706 N N . GLY A 1 91 ? -9.947 -2.312 9.713 1.00 83.88 91 GLY A N 1
ATOM 707 C CA . GLY A 1 91 ? -9.660 -3.255 8.649 1.00 83.88 91 GLY A CA 1
ATOM 708 C C . GLY A 1 91 ? -9.337 -2.519 7.357 1.00 83.88 91 GLY A C 1
ATOM 709 O O . GLY A 1 91 ? -10.223 -2.356 6.520 1.00 83.88 91 GLY A O 1
ATOM 710 N N . ILE A 1 92 ? -8.096 -2.054 7.198 1.00 90.56 92 ILE A N 1
ATOM 711 C CA . ILE A 1 92 ? -7.653 -1.328 5.996 1.00 90.56 92 ILE A CA 1
ATOM 712 C C . ILE A 1 92 ? -6.825 -2.266 5.136 1.00 90.56 92 ILE A C 1
ATOM 714 O O . ILE A 1 92 ? -5.907 -2.915 5.636 1.00 90.56 92 ILE A O 1
ATOM 718 N N . THR A 1 93 ? -7.125 -2.283 3.843 1.00 93.44 93 THR A N 1
ATOM 719 C CA . THR A 1 93 ? -6.323 -2.974 2.839 1.00 93.44 93 THR A CA 1
ATOM 720 C C . THR A 1 93 ? -5.694 -1.943 1.910 1.00 93.44 93 THR A C 1
ATOM 722 O O . THR A 1 93 ? -6.384 -1.093 1.350 1.00 93.44 93 THR A O 1
ATOM 725 N N . VAL A 1 94 ? -4.376 -2.006 1.747 1.00 93.81 94 VAL A N 1
ATOM 726 C CA . VAL A 1 94 ? -3.627 -1.215 0.769 1.00 93.81 94 VAL A CA 1
ATOM 727 C C . VAL A 1 94 ? -3.148 -2.158 -0.321 1.00 93.81 94 VAL A C 1
ATOM 729 O O . VAL A 1 94 ? -2.333 -3.039 -0.058 1.00 93.81 94 VAL A O 1
ATOM 732 N N . ARG A 1 95 ? -3.634 -1.962 -1.547 1.00 95.94 95 ARG A N 1
ATOM 733 C CA . ARG A 1 95 ? -3.144 -2.674 -2.729 1.00 95.94 95 ARG A CA 1
ATOM 734 C C . ARG A 1 95 ? -2.174 -1.787 -3.481 1.00 95.94 95 ARG A C 1
ATOM 736 O O . ARG A 1 95 ? -2.539 -0.682 -3.866 1.00 95.94 95 ARG A O 1
ATOM 743 N N . MET A 1 96 ? -0.970 -2.277 -3.721 1.00 94.56 96 MET A N 1
ATOM 744 C CA . MET A 1 96 ? 0.094 -1.597 -4.448 1.00 94.56 96 MET A CA 1
ATOM 745 C C . MET A 1 96 ? 0.335 -2.337 -5.759 1.00 94.56 96 MET A C 1
ATOM 747 O O . MET A 1 96 ? 0.633 -3.523 -5.737 1.00 94.56 96 MET A O 1
ATOM 751 N N . VAL A 1 97 ? 0.244 -1.644 -6.890 1.00 95.88 97 VAL A N 1
ATOM 752 C CA . VAL A 1 97 ? 0.524 -2.207 -8.216 1.00 95.88 97 VAL A CA 1
ATOM 753 C C . VAL A 1 97 ? 1.826 -1.607 -8.721 1.00 95.88 97 VAL A C 1
ATOM 755 O O . VAL A 1 97 ? 1.923 -0.392 -8.924 1.00 95.88 97 VAL A O 1
ATOM 758 N N . ILE A 1 98 ? 2.844 -2.448 -8.889 1.00 94.12 98 ILE A N 1
ATOM 759 C CA . ILE A 1 98 ? 4.179 -2.023 -9.307 1.00 94.12 98 ILE A CA 1
ATOM 760 C C . ILE A 1 98 ? 4.118 -1.453 -10.725 1.00 94.12 98 ILE A C 1
ATOM 762 O O . ILE A 1 98 ? 3.576 -2.064 -11.639 1.00 94.12 98 ILE A O 1
ATOM 766 N N . VAL A 1 99 ? 4.692 -0.266 -10.913 1.00 94.94 99 VAL A N 1
ATOM 767 C CA . VAL A 1 99 ? 4.803 0.407 -12.220 1.00 94.94 99 VAL A CA 1
ATOM 768 C C . VAL A 1 99 ? 6.261 0.451 -12.673 1.00 94.94 99 VAL A C 1
ATOM 770 O O . VAL A 1 99 ? 6.556 0.396 -13.865 1.00 94.94 99 VAL A O 1
ATOM 773 N N . PHE A 1 100 ? 7.194 0.530 -11.725 1.00 92.06 100 PHE A N 1
ATOM 774 C CA . PHE A 1 100 ? 8.619 0.585 -12.019 1.00 92.06 100 PHE A CA 1
ATOM 775 C C . PHE A 1 100 ? 9.189 -0.798 -12.343 1.00 92.06 100 PHE A C 1
ATOM 777 O O . PHE A 1 100 ? 9.218 -1.675 -11.487 1.00 92.06 100 PHE A O 1
ATOM 784 N N . GLY A 1 101 ? 9.707 -0.973 -13.560 1.00 87.81 101 GLY A N 1
ATOM 785 C CA . GLY A 1 101 ? 10.161 -2.280 -14.051 1.00 87.81 101 GLY A CA 1
ATOM 786 C C . GLY A 1 101 ? 11.509 -2.783 -13.532 1.00 87.81 101 GLY A C 1
ATOM 787 O O . GLY A 1 101 ? 11.881 -3.911 -13.834 1.00 87.81 101 GLY A O 1
ATOM 788 N N . HIS A 1 102 ? 12.247 -1.981 -12.761 1.00 85.50 102 HIS A N 1
ATOM 789 C CA . HIS A 1 102 ? 13.564 -2.357 -12.225 1.00 85.50 102 HIS A CA 1
ATOM 790 C C . HIS A 1 102 ? 13.564 -2.477 -10.698 1.00 85.50 102 HIS A C 1
ATOM 792 O O . HIS A 1 102 ? 14.588 -2.266 -10.047 1.00 85.50 102 HIS A O 1
ATOM 798 N N . LEU A 1 103 ? 12.402 -2.763 -10.111 1.00 83.88 103 LEU A N 1
ATOM 799 C CA . LEU A 1 103 ? 12.279 -2.967 -8.678 1.00 83.88 103 LEU A CA 1
ATOM 800 C C . LEU A 1 103 ? 12.691 -4.403 -8.324 1.00 83.88 103 LEU A C 1
ATOM 802 O O . LEU A 1 103 ? 12.151 -5.360 -8.869 1.00 83.88 103 LEU A O 1
ATOM 806 N N . THR A 1 104 ? 13.644 -4.561 -7.407 1.00 83.69 104 THR A N 1
ATOM 807 C CA . THR A 1 104 ? 14.012 -5.877 -6.859 1.00 83.69 104 THR A CA 1
ATOM 808 C C . THR A 1 104 ? 13.412 -6.065 -5.469 1.00 83.69 104 THR A C 1
ATOM 810 O O . THR A 1 104 ? 13.198 -5.085 -4.747 1.00 83.69 104 THR A O 1
ATOM 813 N N . MET A 1 105 ? 13.192 -7.312 -5.046 1.00 82.88 105 MET A N 1
ATOM 814 C CA . MET A 1 105 ? 12.713 -7.601 -3.688 1.00 82.88 105 MET A CA 1
ATOM 815 C C . MET A 1 105 ? 13.656 -7.079 -2.605 1.00 82.88 105 MET A C 1
ATOM 817 O O . MET A 1 105 ? 13.204 -6.490 -1.626 1.00 82.88 105 MET A O 1
ATOM 821 N N . SER A 1 106 ? 14.969 -7.169 -2.821 1.00 83.19 106 SER A N 1
ATOM 822 C CA . SER A 1 106 ? 15.967 -6.543 -1.946 1.00 83.19 106 SER A CA 1
ATOM 823 C C . SER A 1 106 ? 15.746 -5.029 -1.775 1.00 83.19 106 SER A C 1
ATOM 825 O O . SER A 1 106 ? 15.790 -4.519 -0.652 1.00 83.19 106 SER A O 1
ATOM 827 N N . MET A 1 107 ? 15.422 -4.298 -2.854 1.00 84.12 107 MET A N 1
ATOM 828 C CA . MET A 1 107 ? 15.067 -2.875 -2.758 1.00 84.12 107 MET A CA 1
ATOM 829 C C . MET A 1 107 ? 13.764 -2.661 -1.985 1.00 84.12 107 MET A C 1
ATOM 831 O O . MET A 1 107 ? 13.701 -1.756 -1.153 1.00 84.12 107 MET A O 1
ATOM 835 N N . VAL A 1 108 ? 12.740 -3.482 -2.232 1.00 82.25 108 VAL A N 1
ATOM 836 C CA . VAL A 1 108 ? 11.461 -3.403 -1.511 1.00 82.25 108 VAL A CA 1
ATOM 837 C C . VAL A 1 108 ? 11.662 -3.625 -0.023 1.00 82.25 108 VAL A C 1
ATOM 839 O O . VAL A 1 108 ? 11.311 -2.738 0.752 1.00 82.25 108 VAL A O 1
ATOM 842 N N . ARG A 1 109 ? 12.311 -4.722 0.384 1.00 82.06 109 ARG A N 1
ATOM 843 C CA . ARG A 1 109 ? 12.603 -5.008 1.795 1.00 82.06 109 ARG A CA 1
ATOM 844 C C . ARG A 1 109 ? 13.394 -3.877 2.436 1.00 82.06 109 ARG A C 1
ATOM 846 O O . ARG A 1 109 ? 13.036 -3.419 3.516 1.00 82.06 109 ARG A O 1
ATOM 853 N N . LYS A 1 110 ? 14.422 -3.357 1.757 1.00 82.56 110 LYS A N 1
ATOM 854 C CA . LYS A 1 110 ? 15.188 -2.207 2.255 1.00 82.56 110 LYS A CA 1
ATOM 855 C C . LYS A 1 110 ? 14.287 -0.995 2.519 1.00 82.56 110 LYS A C 1
ATOM 857 O O . LYS A 1 110 ? 14.312 -0.460 3.624 1.00 82.56 110 LYS A O 1
ATOM 862 N N . TYR A 1 111 ? 13.482 -0.573 1.542 1.00 82.69 111 TYR A N 1
ATOM 863 C CA . TYR A 1 111 ? 12.642 0.621 1.686 1.00 82.69 111 TYR A CA 1
ATOM 864 C C . TYR A 1 111 ? 11.486 0.434 2.672 1.00 82.69 111 TYR A C 1
ATOM 866 O O . TYR A 1 111 ? 11.162 1.374 3.401 1.00 82.69 111 TYR A O 1
ATOM 874 N N . PHE A 1 112 ? 10.896 -0.761 2.737 1.00 80.19 112 PHE A N 1
ATOM 875 C CA . PHE A 1 112 ? 9.907 -1.102 3.757 1.00 80.19 112 PHE A CA 1
ATOM 876 C C . PHE A 1 112 ? 10.520 -1.052 5.157 1.00 80.19 112 PHE A C 1
ATOM 878 O O . PHE A 1 112 ? 9.974 -0.378 6.025 1.00 80.19 112 PHE A O 1
ATOM 885 N N . ASN A 1 113 ? 11.685 -1.669 5.365 1.00 79.62 113 ASN A N 1
ATOM 886 C CA . ASN A 1 113 ? 12.361 -1.695 6.665 1.00 79.62 113 ASN A CA 1
ATOM 887 C C . ASN A 1 113 ? 12.806 -0.303 7.119 1.00 79.62 113 ASN A C 1
ATOM 889 O O . ASN A 1 113 ? 12.665 0.040 8.293 1.00 79.62 113 ASN A O 1
ATOM 893 N N . GLU A 1 114 ? 13.308 0.525 6.201 1.00 82.75 114 GLU A N 1
ATOM 894 C CA . GLU A 1 114 ? 13.645 1.922 6.483 1.00 82.75 114 GLU A CA 1
ATOM 895 C C . GLU A 1 114 ? 12.400 2.731 6.878 1.00 82.75 114 GLU A C 1
ATOM 897 O O . GLU A 1 114 ? 12.409 3.412 7.908 1.00 82.75 114 GLU A O 1
ATOM 902 N N . GLY A 1 115 ? 11.321 2.632 6.093 1.00 80.75 115 GLY A N 1
ATOM 903 C CA . GLY A 1 115 ? 10.070 3.352 6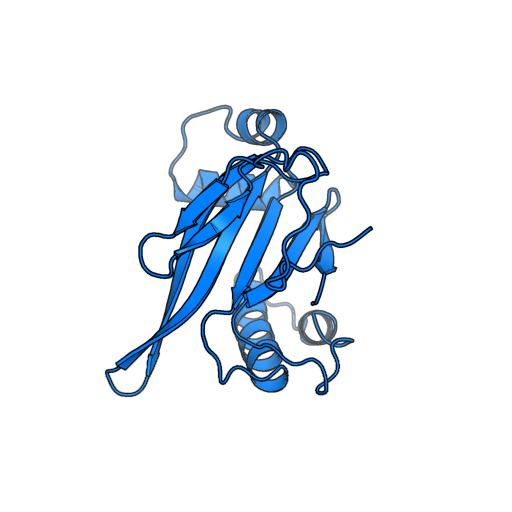.339 1.00 80.75 115 GLY A CA 1
ATOM 904 C C . GLY A 1 115 ? 9.387 2.926 7.638 1.00 80.75 115 GLY A C 1
ATOM 905 O O . GLY A 1 115 ? 9.048 3.769 8.471 1.00 80.75 115 GLY A O 1
ATOM 906 N N . LEU A 1 116 ? 9.252 1.619 7.851 1.00 80.19 116 LEU A N 1
ATOM 907 C CA . LEU A 1 116 ? 8.673 1.044 9.059 1.00 80.19 116 LEU A CA 1
ATOM 908 C C . LEU A 1 116 ? 9.538 1.339 10.285 1.00 80.19 116 LEU A C 1
ATOM 910 O O . LEU A 1 116 ? 9.024 1.764 11.316 1.00 80.19 116 LEU A O 1
ATOM 914 N N . GLY A 1 117 ? 10.859 1.188 10.172 1.00 79.44 117 GLY A N 1
ATOM 915 C CA . GLY A 1 117 ? 11.782 1.525 11.249 1.00 79.44 117 GLY A CA 1
ATOM 916 C C . GLY A 1 117 ? 11.693 3.001 11.643 1.00 79.44 117 GLY A C 1
ATOM 917 O O . GLY A 1 117 ? 11.784 3.332 12.823 1.00 79.44 117 GLY A O 1
ATOM 918 N N . ALA A 1 118 ? 11.490 3.910 10.685 1.00 81.94 118 ALA A N 1
ATOM 919 C CA . ALA A 1 118 ? 11.242 5.320 10.980 1.00 81.94 118 ALA A CA 1
ATOM 920 C C . ALA A 1 118 ? 9.886 5.547 11.674 1.00 81.94 118 ALA A C 1
ATOM 922 O O . ALA A 1 118 ? 9.819 6.360 12.595 1.00 81.94 118 ALA A O 1
ATOM 923 N N . ALA A 1 119 ? 8.830 4.832 11.273 1.00 81.50 119 ALA A N 1
ATOM 924 C CA . ALA A 1 119 ? 7.513 4.918 11.906 1.00 81.50 119 ALA A CA 1
ATOM 925 C C . ALA A 1 119 ? 7.528 4.391 13.352 1.00 81.50 119 ALA A C 1
ATOM 927 O O . ALA A 1 119 ? 7.081 5.091 14.255 1.00 81.50 119 ALA A O 1
ATOM 928 N N . ILE A 1 120 ? 8.131 3.223 13.599 1.00 79.00 120 ILE A N 1
ATOM 929 C CA . ILE A 1 120 ? 8.246 2.626 14.942 1.00 79.00 120 ILE A CA 1
ATOM 930 C C . ILE A 1 120 ? 8.997 3.562 15.895 1.00 79.00 120 ILE A C 1
ATOM 932 O O . ILE A 1 120 ? 8.546 3.792 17.013 1.00 79.00 120 ILE A O 1
ATOM 936 N N . ARG A 1 121 ? 10.106 4.168 15.446 1.00 79.56 121 ARG A N 1
ATOM 937 C CA . ARG A 1 121 ? 10.872 5.127 16.264 1.00 79.56 121 ARG A CA 1
ATOM 938 C C . ARG A 1 121 ? 10.053 6.346 16.691 1.00 79.56 121 ARG A C 1
ATOM 940 O O . ARG A 1 121 ? 10.347 6.920 17.733 1.00 79.56 121 ARG A O 1
ATOM 947 N N . LYS A 1 122 ? 9.050 6.751 15.903 1.00 80.56 122 LYS A N 1
ATOM 948 C CA . LYS A 1 122 ? 8.146 7.857 16.257 1.00 80.56 122 LYS A CA 1
ATOM 949 C C . LYS A 1 122 ? 7.121 7.473 17.326 1.00 80.56 122 LYS A C 1
ATOM 951 O O . LYS A 1 122 ? 6.655 8.362 18.024 1.00 80.56 122 LYS A O 1
ATOM 956 N N . LEU A 1 123 ? 6.783 6.187 17.456 1.00 74.25 123 LEU A N 1
ATOM 957 C CA . LEU A 1 123 ? 5.807 5.692 18.436 1.00 74.25 123 LEU A CA 1
ATOM 958 C C . LEU A 1 123 ? 6.410 5.507 19.839 1.00 74.25 123 LEU A C 1
ATOM 960 O O . LEU A 1 123 ? 5.676 5.479 20.821 1.00 74.25 123 LEU A O 1
ATOM 964 N N . GLY A 1 124 ? 7.738 5.417 19.958 1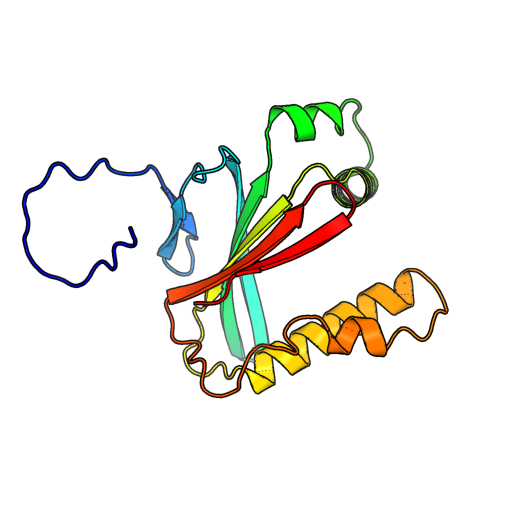.00 68.75 124 GLY A N 1
ATOM 965 C CA . GLY A 1 124 ? 8.428 5.426 21.246 1.00 68.75 124 GLY A CA 1
ATOM 966 C C . GLY A 1 124 ? 9.856 4.872 21.186 1.00 68.75 124 GLY A C 1
ATOM 967 O O . GLY A 1 124 ? 10.251 4.251 20.194 1.00 68.75 124 GLY A O 1
ATOM 968 N N . PRO A 1 125 ? 10.656 5.061 22.252 1.00 59.84 125 PRO A N 1
ATOM 969 C CA . PRO A 1 125 ? 12.021 4.554 22.354 1.00 59.84 125 PRO A CA 1
ATOM 970 C C . PRO A 1 125 ? 12.028 3.047 22.675 1.00 59.84 125 PRO A C 1
ATOM 972 O O . PRO A 1 125 ? 12.481 2.616 23.728 1.00 59.84 125 PRO A O 1
ATOM 975 N N . GLY A 1 126 ? 11.512 2.222 21.764 1.00 57.31 126 GLY A N 1
ATOM 976 C CA . GLY A 1 126 ? 11.618 0.765 21.816 1.00 57.31 126 GLY A CA 1
ATOM 977 C C . GLY A 1 126 ? 12.497 0.271 20.671 1.00 57.31 126 GLY A C 1
ATOM 978 O O . GLY A 1 126 ? 12.146 0.436 19.504 1.00 57.31 126 GLY A O 1
ATOM 979 N N . LYS A 1 127 ? 13.654 -0.333 20.975 1.00 57.41 127 LYS A N 1
ATOM 980 C CA . LYS A 1 127 ? 14.500 -1.012 19.977 1.00 57.41 127 LYS A CA 1
ATOM 981 C C . LYS A 1 127 ? 13.772 -2.258 19.465 1.00 57.41 127 LYS A C 1
ATOM 983 O O . LYS A 1 127 ? 14.015 -3.349 19.958 1.00 57.41 127 LYS A O 1
ATOM 988 N N . ASN A 1 128 ? 12.898 -2.103 18.476 1.00 61.44 128 ASN A N 1
ATOM 989 C CA . ASN A 1 128 ? 12.160 -3.223 17.891 1.00 61.44 128 ASN A CA 1
ATOM 990 C C . ASN A 1 128 ? 12.670 -3.572 16.485 1.00 61.44 128 ASN A C 1
ATOM 992 O O . ASN A 1 128 ? 11.907 -3.701 15.530 1.00 61.44 128 ASN A O 1
ATOM 996 N N . ASN A 1 129 ? 13.997 -3.718 16.361 1.00 60.19 129 ASN A N 1
ATOM 997 C CA . ASN A 1 129 ? 14.644 -4.168 15.121 1.00 60.19 129 ASN A CA 1
ATOM 998 C C . ASN A 1 129 ? 14.117 -5.546 14.671 1.00 60.19 129 ASN A C 1
ATOM 1000 O O . ASN A 1 129 ? 14.138 -5.853 13.479 1.00 60.19 129 ASN A O 1
ATOM 1004 N N . ASP A 1 130 ? 13.618 -6.358 15.604 1.00 67.81 130 ASP A N 1
ATOM 1005 C CA . ASP A 1 130 ? 13.100 -7.694 15.314 1.00 67.81 130 ASP A CA 1
ATOM 1006 C C . ASP A 1 130 ? 11.734 -7.654 14.617 1.00 67.81 130 ASP A C 1
ATOM 1008 O O . ASP A 1 130 ? 11.495 -8.463 13.725 1.00 67.81 130 ASP A O 1
ATOM 1012 N N . LEU A 1 131 ? 10.873 -6.669 14.915 1.00 68.56 131 LEU A N 1
ATOM 1013 C CA . LEU A 1 131 ? 9.615 -6.469 14.178 1.00 68.56 131 LEU A CA 1
ATOM 1014 C C . LEU A 1 131 ? 9.869 -6.100 12.716 1.00 68.56 131 LEU A C 1
ATOM 1016 O O . LEU A 1 131 ? 9.232 -6.650 11.821 1.00 68.56 131 LEU A O 1
ATOM 1020 N N . THR A 1 132 ? 10.840 -5.215 12.461 1.00 68.56 132 THR A N 1
ATOM 1021 C CA . THR A 1 132 ? 11.185 -4.823 11.085 1.00 68.56 132 THR A CA 1
ATOM 1022 C C . THR A 1 132 ? 11.753 -5.977 10.265 1.00 68.56 132 THR A C 1
ATOM 1024 O O . THR A 1 132 ? 11.628 -5.965 9.054 1.00 68.56 132 THR A O 1
ATOM 1027 N N . LYS A 1 133 ? 12.354 -6.990 10.900 1.00 66.94 133 LYS A N 1
ATOM 1028 C CA . LYS A 1 133 ? 12.893 -8.162 10.194 1.00 66.94 133 LYS A CA 1
ATOM 1029 C C . LYS A 1 133 ? 11.836 -9.217 9.861 1.00 66.94 133 LYS A C 1
ATOM 1031 O O . LYS A 1 133 ? 12.087 -10.039 8.990 1.00 66.94 133 LYS A O 1
ATOM 1036 N N . ARG A 1 134 ? 10.692 -9.222 10.556 1.00 68.81 134 ARG A N 1
ATOM 1037 C CA . ARG A 1 134 ? 9.607 -10.193 10.326 1.00 68.81 134 ARG A CA 1
ATOM 1038 C C . ARG A 1 134 ? 8.768 -9.836 9.103 1.00 68.81 134 ARG A C 1
ATOM 1040 O O . ARG A 1 134 ? 8.365 -10.718 8.357 1.00 68.81 134 ARG A O 1
ATOM 1047 N N . ILE A 1 135 ? 8.529 -8.547 8.881 1.00 65.56 135 ILE A N 1
ATOM 1048 C CA . ILE A 1 135 ? 7.704 -8.067 7.768 1.00 65.56 135 ILE A CA 1
ATOM 1049 C C . ILE A 1 135 ? 8.488 -8.213 6.459 1.00 65.56 135 ILE A C 1
ATOM 1051 O O . ILE A 1 135 ? 9.576 -7.657 6.328 1.00 65.56 135 ILE A O 1
ATOM 1055 N N . LEU A 1 136 ? 7.940 -8.986 5.512 1.00 67.31 136 LEU A N 1
ATOM 1056 C CA . LEU A 1 136 ? 8.587 -9.381 4.248 1.00 67.31 136 LEU A CA 1
ATOM 1057 C C . LEU A 1 136 ? 9.901 -10.171 4.437 1.00 67.31 136 LEU A C 1
ATOM 1059 O O . LEU A 1 136 ? 10.688 -10.292 3.501 1.00 67.31 136 LEU A O 1
ATOM 1063 N N . GLY A 1 137 ? 10.172 -10.687 5.643 1.00 64.69 137 GLY A N 1
ATOM 1064 C CA . GLY A 1 137 ? 11.364 -11.497 5.927 1.00 64.69 137 GLY A CA 1
ATOM 1065 C C . GLY A 1 137 ? 11.311 -12.885 5.285 1.00 64.69 137 GLY A C 1
ATOM 1066 O O . GLY A 1 137 ? 12.352 -13.451 4.966 1.00 64.69 137 GLY A O 1
ATOM 1067 N N . GLU A 1 138 ? 10.101 -13.399 5.069 1.00 66.00 138 GLU A N 1
ATOM 1068 C CA . GLU A 1 138 ? 9.832 -14.665 4.375 1.00 66.00 138 GLU A CA 1
ATOM 1069 C C . GLU A 1 138 ? 9.832 -14.505 2.845 1.00 66.00 138 GLU A C 1
ATOM 1071 O O . GLU A 1 138 ? 9.925 -15.493 2.122 1.00 66.00 138 GLU A O 1
ATOM 1076 N N . ALA A 1 139 ? 9.789 -13.262 2.356 1.00 68.19 139 ALA A N 1
ATOM 1077 C CA . ALA A 1 139 ? 9.759 -12.932 0.941 1.00 68.19 139 ALA A CA 1
ATOM 1078 C C . ALA A 1 139 ? 11.137 -13.158 0.307 1.00 68.19 139 ALA A C 1
ATOM 1080 O O . ALA A 1 139 ? 12.111 -12.438 0.585 1.00 68.19 139 ALA A O 1
ATOM 1081 N N . THR A 1 140 ? 11.225 -14.162 -0.554 1.00 72.88 140 THR A N 1
ATOM 1082 C CA . THR A 1 140 ? 12.474 -14.608 -1.163 1.00 72.88 140 THR A CA 1
ATOM 1083 C C . THR A 1 140 ? 12.921 -13.688 -2.310 1.00 72.88 140 THR A C 1
ATOM 1085 O O . THR A 1 140 ? 12.152 -12.903 -2.867 1.00 72.88 140 THR A O 1
ATOM 1088 N N . ASP A 1 141 ? 14.216 -13.712 -2.642 1.00 75.88 141 ASP A N 1
ATOM 1089 C CA . ASP A 1 141 ? 14.796 -12.827 -3.670 1.00 75.88 141 ASP A CA 1
ATOM 1090 C C . ASP A 1 141 ? 14.477 -13.222 -5.117 1.00 75.88 141 ASP A C 1
ATOM 1092 O O . ASP A 1 141 ? 14.708 -12.435 -6.036 1.00 75.88 141 ASP A O 1
ATOM 1096 N N . ASP A 1 142 ? 13.943 -14.419 -5.327 1.00 77.88 142 ASP A N 1
ATOM 1097 C CA . ASP A 1 142 ? 13.499 -14.932 -6.620 1.00 77.88 142 ASP A CA 1
ATOM 1098 C C . ASP A 1 142 ? 12.116 -14.411 -7.041 1.00 77.88 142 ASP A C 1
ATOM 1100 O O . ASP A 1 142 ? 11.780 -14.500 -8.227 1.00 77.88 142 ASP A O 1
ATOM 1104 N N . ILE A 1 143 ? 11.350 -13.792 -6.131 1.00 79.31 143 ILE A N 1
ATOM 1105 C CA . ILE A 1 143 ? 10.089 -13.128 -6.478 1.00 79.31 143 ILE A CA 1
ATOM 1106 C C . ILE A 1 143 ? 10.391 -11.925 -7.381 1.00 79.31 143 ILE A C 1
ATOM 1108 O O . ILE A 1 143 ? 11.076 -10.967 -7.009 1.00 79.31 143 ILE A O 1
ATOM 1112 N N . LYS A 1 144 ? 9.864 -11.966 -8.607 1.00 81.38 144 LYS A N 1
ATOM 1113 C CA . LYS A 1 144 ? 10.037 -10.899 -9.596 1.00 81.38 144 LYS A CA 1
ATOM 1114 C C . LYS A 1 144 ? 8.920 -9.870 -9.464 1.00 81.38 144 LYS A C 1
ATOM 1116 O O . LYS A 1 144 ? 7.762 -10.160 -9.742 1.00 81.38 144 LYS A O 1
ATOM 1121 N N . LEU A 1 145 ? 9.288 -8.636 -9.130 1.00 84.75 145 LEU A N 1
ATOM 1122 C CA . LEU A 1 145 ? 8.370 -7.495 -9.094 1.00 84.75 145 LEU A CA 1
ATOM 1123 C C . LEU A 1 145 ? 8.337 -6.772 -10.442 1.00 84.75 145 LEU A C 1
ATOM 1125 O O . LEU A 1 145 ? 8.849 -5.662 -10.599 1.00 84.75 145 LEU A O 1
ATOM 1129 N N . THR A 1 146 ? 7.762 -7.436 -11.439 1.00 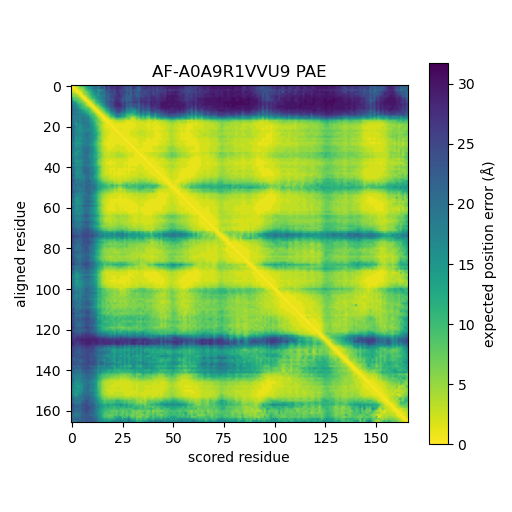90.00 146 THR A N 1
ATOM 1130 C CA . THR A 1 146 ? 7.539 -6.851 -12.765 1.00 90.00 146 THR A CA 1
ATOM 1131 C C . THR A 1 146 ? 6.428 -5.794 -12.734 1.00 90.00 146 THR A C 1
ATOM 1133 O O . THR A 1 146 ? 5.593 -5.804 -11.829 1.00 90.00 146 THR A O 1
ATOM 1136 N N . PRO A 1 147 ? 6.354 -4.880 -13.720 1.00 93.44 147 PRO A N 1
ATOM 1137 C CA . PRO A 1 147 ? 5.207 -3.987 -13.843 1.00 93.44 147 PRO A CA 1
ATOM 1138 C C . PRO A 1 147 ? 3.894 -4.781 -13.878 1.00 93.44 147 PRO A C 1
ATOM 1140 O O . PRO A 1 147 ? 3.786 -5.767 -14.603 1.00 93.44 147 PRO A O 1
ATOM 1143 N N . GLY A 1 148 ? 2.917 -4.358 -13.081 1.00 92.69 148 GLY A N 1
ATOM 1144 C CA . GLY A 1 148 ? 1.649 -5.057 -12.876 1.00 92.69 148 GLY A CA 1
ATOM 1145 C C . GLY A 1 148 ? 1.631 -6.024 -11.689 1.00 92.69 148 GLY A C 1
ATOM 1146 O O . GLY A 1 148 ? 0.545 -6.417 -11.280 1.00 92.69 148 GLY A O 1
ATOM 1147 N N . SER A 1 149 ? 2.780 -6.375 -11.095 1.00 91.38 149 SER A N 1
ATOM 1148 C CA . SER A 1 149 ? 2.813 -7.154 -9.849 1.00 91.38 149 SER A CA 1
ATOM 1149 C C . SER A 1 149 ? 2.050 -6.424 -8.741 1.00 91.38 149 SER A C 1
ATOM 1151 O O . SER A 1 149 ? 2.213 -5.212 -8.568 1.00 91.38 149 SER A O 1
ATOM 1153 N N . GLU A 1 150 ? 1.241 -7.158 -7.980 1.00 91.50 150 GLU A N 1
ATOM 1154 C CA . GLU A 1 150 ? 0.442 -6.611 -6.884 1.00 91.50 150 GLU A CA 1
ATOM 1155 C C . GLU A 1 150 ? 1.020 -7.032 -5.530 1.00 91.50 150 GLU A C 1
ATOM 1157 O O . GLU A 1 150 ? 1.318 -8.201 -5.313 1.00 91.50 150 GLU A O 1
ATOM 1162 N N . ILE A 1 151 ? 1.151 -6.081 -4.609 1.00 87.62 151 ILE A N 1
ATOM 1163 C CA . ILE A 1 151 ? 1.424 -6.345 -3.194 1.00 87.62 151 ILE A CA 1
ATOM 1164 C C . ILE A 1 151 ? 0.224 -5.828 -2.415 1.00 87.62 151 ILE A C 1
ATOM 1166 O O . ILE A 1 151 ? -0.140 -4.656 -2.538 1.00 87.62 151 ILE A O 1
ATOM 1170 N N . GLU A 1 152 ? -0.391 -6.684 -1.610 1.00 90.25 152 GLU A N 1
ATOM 1171 C CA . GLU A 1 152 ? -1.520 -6.306 -0.768 1.00 90.25 152 GLU A CA 1
ATOM 1172 C C . GLU A 1 152 ? -1.132 -6.407 0.705 1.00 90.25 152 GLU A C 1
ATOM 1174 O O . GLU A 1 152 ? -0.610 -7.425 1.160 1.00 90.25 152 GLU A O 1
ATOM 1179 N N . ILE A 1 153 ? -1.372 -5.327 1.445 1.00 87.25 153 ILE A N 1
ATOM 1180 C CA . ILE A 1 153 ? -1.137 -5.253 2.885 1.00 87.25 153 ILE A CA 1
ATOM 1181 C C . ILE A 1 153 ? -2.473 -4.997 3.555 1.00 87.25 153 ILE A C 1
ATOM 1183 O O . ILE A 1 153 ? -3.084 -3.946 3.349 1.00 87.25 153 ILE A O 1
ATOM 1187 N N . THR A 1 154 ? -2.907 -5.941 4.381 1.00 86.12 154 THR A N 1
ATOM 1188 C CA . THR A 1 154 ? -4.155 -5.832 5.128 1.00 86.12 154 THR A CA 1
ATOM 1189 C C . THR A 1 154 ? -3.861 -5.769 6.618 1.00 86.12 154 THR A C 1
ATOM 1191 O O . THR A 1 154 ? -3.229 -6.656 7.184 1.00 86.12 154 THR A O 1
ATOM 1194 N N . CYS A 1 155 ? -4.346 -4.715 7.270 1.00 84.81 155 CYS A N 1
ATOM 1195 C CA . CYS A 1 155 ? -4.446 -4.671 8.722 1.00 84.81 155 CYS A CA 1
ATOM 1196 C C . CYS A 1 155 ? -5.778 -5.313 9.106 1.00 84.81 155 CYS A C 1
ATOM 1198 O O . CYS A 1 155 ? -6.829 -4.742 8.829 1.00 84.81 155 CYS A O 1
ATOM 1200 N N . LEU A 1 156 ? -5.749 -6.514 9.674 1.00 76.12 156 LEU A N 1
ATOM 1201 C CA . LEU A 1 156 ? -6.925 -7.231 10.161 1.00 76.12 156 LEU A CA 1
ATOM 1202 C C . LEU A 1 156 ? -7.313 -6.749 11.576 1.00 76.12 156 LEU A C 1
ATOM 1204 O O . LEU A 1 156 ? -6.470 -6.206 12.303 1.00 76.12 156 LEU A O 1
ATOM 1208 N N . PRO A 1 157 ? -8.574 -6.959 12.006 1.00 69.94 157 PRO A N 1
ATOM 1209 C CA . PRO A 1 157 ? -8.983 -6.703 13.386 1.00 69.94 157 PRO A CA 1
ATOM 1210 C C . PRO A 1 157 ? -8.041 -7.374 14.398 1.00 69.94 157 PRO A C 1
ATOM 1212 O O . PRO A 1 157 ? -7.620 -8.511 14.198 1.00 69.94 157 PRO A O 1
ATOM 1215 N N . GLY A 1 158 ? -7.715 -6.672 15.487 1.00 71.94 158 GLY A N 1
ATOM 1216 C CA . GLY A 1 158 ? -6.735 -7.141 16.478 1.00 71.94 158 GLY A CA 1
ATOM 1217 C C . GLY A 1 158 ? -5.276 -6.791 16.156 1.00 71.94 158 GLY A C 1
ATOM 1218 O O . GLY A 1 158 ? -4.381 -7.352 16.779 1.00 71.94 158 GLY A O 1
ATOM 1219 N N . TYR A 1 159 ? -5.037 -5.863 15.220 1.00 74.94 159 TYR A N 1
ATOM 1220 C CA . TYR A 1 159 ? -3.702 -5.390 14.813 1.00 74.94 159 TYR A CA 1
ATOM 1221 C C . TYR A 1 159 ? -2.816 -6.487 14.202 1.00 74.94 159 TYR A C 1
ATOM 1223 O O . TYR A 1 159 ? -1.591 -6.468 14.341 1.00 74.94 159 TYR A O 1
ATOM 1231 N N . VAL A 1 160 ? -3.436 -7.443 13.505 1.00 77.38 160 VAL A N 1
ATOM 1232 C CA . VAL A 1 160 ? -2.726 -8.486 12.756 1.00 77.38 160 VAL A CA 1
ATOM 1233 C C . VAL A 1 160 ? -2.428 -7.967 11.353 1.00 77.38 160 VAL A C 1
ATOM 1235 O O . VAL A 1 160 ? -3.334 -7.536 10.643 1.00 77.38 160 VAL A O 1
ATOM 1238 N N . LEU A 1 161 ? -1.158 -8.000 10.955 1.00 72.31 161 LEU A N 1
ATOM 1239 C CA . LEU A 1 161 ? -0.732 -7.604 9.616 1.00 72.31 161 LEU A CA 1
ATOM 1240 C C . LEU A 1 161 ? -0.625 -8.842 8.725 1.00 72.31 161 LEU A C 1
ATOM 1242 O O . LEU A 1 161 ? 0.147 -9.748 9.031 1.00 72.31 161 LEU A O 1
ATOM 1246 N N . GLU A 1 162 ? -1.366 -8.853 7.622 1.00 79.44 162 GLU A N 1
ATOM 1247 C CA . GLU A 1 162 ? -1.274 -9.875 6.582 1.00 79.44 162 GLU A CA 1
ATOM 1248 C C . GLU A 1 162 ? -0.686 -9.263 5.306 1.00 79.44 162 GLU A C 1
ATOM 1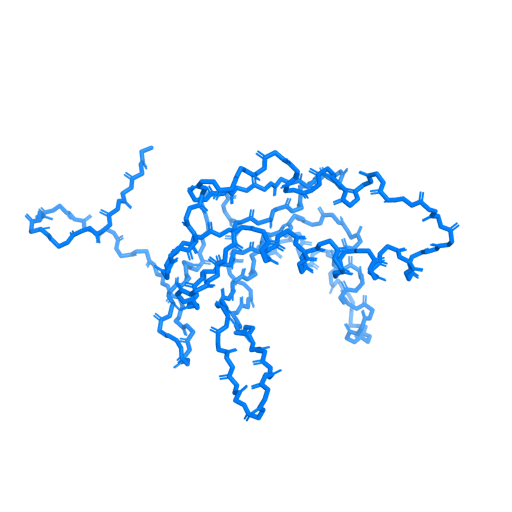250 O O . GLU A 1 162 ? -1.063 -8.158 4.899 1.00 79.44 162 GLU A O 1
ATOM 1255 N N . THR A 1 163 ? 0.245 -9.981 4.681 1.00 75.12 163 THR A N 1
ATOM 1256 C CA . THR A 1 163 ? 0.870 -9.602 3.413 1.00 75.12 163 THR A CA 1
ATOM 1257 C C . THR A 1 163 ? 0.592 -10.672 2.374 1.00 75.12 163 THR A C 1
ATOM 1259 O O . THR A 1 163 ? 0.881 -11.846 2.602 1.00 75.12 163 THR A O 1
ATOM 1262 N N . LYS A 1 164 ? 0.070 -10.262 1.220 1.00 76.12 164 LYS A N 1
ATOM 1263 C CA . LYS A 1 164 ? -0.079 -11.127 0.053 1.00 76.12 164 LYS A CA 1
ATOM 1264 C C . LYS A 1 164 ? 0.855 -10.646 -1.048 1.00 76.12 164 LYS A C 1
ATOM 1266 O O . LYS A 1 164 ? 0.793 -9.485 -1.458 1.00 76.12 164 LYS A O 1
ATOM 1271 N N . GLU A 1 165 ? 1.715 -11.552 -1.487 1.00 67.56 165 GLU A N 1
ATOM 1272 C CA . GLU A 1 165 ? 2.724 -11.325 -2.519 1.00 67.56 165 GLU A CA 1
ATOM 1273 C C . GLU A 1 165 ? 2.263 -11.924 -3.866 1.00 67.56 165 GLU A C 1
ATOM 1275 O O . GLU A 1 165 ? 1.367 -12.781 -3.862 1.00 67.56 165 GLU A O 1
ATOM 1280 N N . PRO A 1 166 ? 2.795 -11.433 -5.004 1.00 57.22 166 PRO A N 1
ATOM 1281 C CA . PRO A 1 166 ? 2.428 -11.898 -6.342 1.00 57.22 166 PR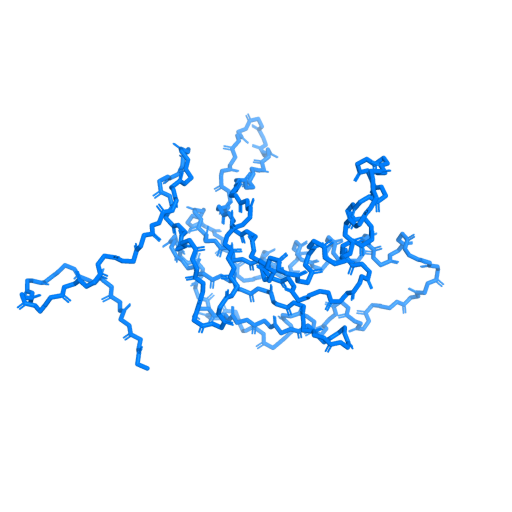O A CA 1
ATOM 1282 C C . PRO A 1 166 ? 2.882 -13.328 -6.653 1.00 57.22 166 PRO A C 1
ATOM 1284 O O . PRO A 1 166 ? 3.956 -13.736 -6.159 1.00 57.22 166 PRO A O 1
#

Mean predicted aligned error: 9.11 Å

Organism: Lactuca sativa (NCBI:txid4236)

Foldseek 3Di:
DDDDDDDDDDPDPPPPQDWDADPPQRDTDGQADPVGWGWDDKAWDWDADPNDTDTFWIKTKTFDPVLLCVQPVDDDDPVVSVVSSVVVLRKMKMKIFGADAPDFLVNVLVVQLVVVVVVVVVVHPDPPSVVSCVVCVVPDRPQHRGGGWMWMWIQHRPRDIDIDGD

Solvent-accessible surface area (backbone atoms only — not comparable to full-atom values): 9968 Å² total; per-residue (Å²): 140,87,86,79,92,66,98,70,97,70,98,60,91,73,75,77,72,60,62,48,64,42,90,91,78,66,51,73,40,58,48,54,50,96,89,65,29,30,57,76,47,73,49,72,46,67,46,80,54,96,91,41,78,43,59,43,28,40,36,38,36,26,31,39,67,69,52,48,51,67,71,58,73,62,97,66,59,70,69,58,50,52,51,50,54,68,72,64,38,59,33,44,35,41,40,35,34,30,56,30,69,84,50,47,42,66,57,50,50,50,54,49,36,53,52,49,49,55,53,51,54,74,78,38,101,60,95,54,67,67,61,47,52,59,64,68,55,82,61,56,76,83,55,76,45,41,58,69,35,45,41,36,43,32,39,38,69,87,77,42,80,46,78,48,75,113